Protein AF-A0A355U444-F1 (afdb_monomer_lite)

Structure (mmCIF, N/CA/C/O backbone):
data_AF-A0A355U444-F1
#
_entry.id   AF-A0A355U444-F1
#
loop_
_atom_site.group_PDB
_atom_site.id
_atom_site.type_symbol
_atom_site.label_atom_id
_atom_site.label_alt_id
_atom_site.label_comp_id
_atom_site.label_asym_id
_atom_site.label_entity_id
_atom_site.label_seq_id
_atom_site.pdbx_PDB_ins_code
_atom_site.Cartn_x
_atom_site.Cartn_y
_atom_site.Cartn_z
_atom_site.occupancy
_atom_site.B_iso_or_equiv
_atom_site.auth_seq_id
_atom_site.auth_comp_id
_atom_site.auth_asym_id
_atom_site.auth_atom_id
_atom_site.pdbx_PDB_model_num
ATOM 1 N N . MET A 1 1 ? -22.265 4.907 6.736 1.00 79.88 1 MET A N 1
ATOM 2 C CA . MET A 1 1 ? -22.222 6.337 7.118 1.00 79.88 1 MET A CA 1
ATOM 3 C C . MET A 1 1 ? -21.671 6.427 8.533 1.00 79.88 1 MET A C 1
ATOM 5 O O . MET A 1 1 ? -22.017 5.564 9.332 1.00 79.88 1 MET A O 1
ATOM 9 N N . PHE A 1 2 ? -20.812 7.403 8.831 1.00 87.44 2 PHE A N 1
ATOM 10 C CA . PHE A 1 2 ? -20.167 7.544 10.142 1.00 87.44 2 PHE A CA 1
ATOM 11 C C . PHE A 1 2 ? -20.846 8.628 10.983 1.00 87.44 2 PHE A C 1
ATOM 13 O O . PHE A 1 2 ? -21.395 9.589 10.440 1.00 87.44 2 PHE A O 1
ATOM 20 N N . ARG A 1 3 ? -20.812 8.486 12.311 1.00 87.62 3 ARG A N 1
ATOM 21 C CA . ARG A 1 3 ? -21.310 9.526 13.221 1.00 87.62 3 ARG A CA 1
ATOM 22 C C . ARG A 1 3 ? -20.336 10.705 13.249 1.00 87.62 3 ARG A C 1
ATOM 24 O O . ARG A 1 3 ? -19.131 10.505 13.147 1.00 87.62 3 ARG A O 1
ATOM 31 N N . ARG A 1 4 ? -20.848 11.930 13.432 1.00 88.38 4 ARG A N 1
ATOM 32 C CA . ARG A 1 4 ? -20.035 13.168 13.448 1.00 88.38 4 ARG A CA 1
ATOM 33 C C . ARG A 1 4 ? -18.918 13.139 14.494 1.00 88.38 4 ARG A C 1
ATOM 35 O O . ARG A 1 4 ? -17.828 13.628 14.239 1.00 88.38 4 ARG A O 1
ATOM 42 N N . GLU A 1 5 ? -19.188 12.514 15.632 1.00 89.62 5 GLU A N 1
ATOM 43 C CA . GLU A 1 5 ? -18.231 12.292 16.719 1.00 89.62 5 GLU A CA 1
ATOM 44 C C . GLU A 1 5 ? -16.966 11.532 16.278 1.00 89.62 5 GLU A C 1
ATOM 46 O O . GLU A 1 5 ? -15.895 11.791 16.809 1.00 89.62 5 GLU A O 1
ATOM 51 N N . CYS A 1 6 ? -17.034 10.675 15.253 1.00 88.75 6 CYS A N 1
ATOM 52 C CA . CYS A 1 6 ? -15.858 9.959 14.748 1.00 88.75 6 CYS A CA 1
ATOM 53 C C . CYS A 1 6 ? -14.872 10.861 13.978 1.00 88.75 6 CYS A C 1
ATOM 55 O O . CYS A 1 6 ? -13.737 10.454 13.748 1.00 88.75 6 CYS A O 1
ATOM 57 N N . TYR A 1 7 ? -15.279 12.069 13.571 1.00 90.81 7 TYR A N 1
ATOM 58 C CA . TYR A 1 7 ? -14.465 12.965 12.740 1.00 90.81 7 TYR A CA 1
ATOM 59 C C . TYR A 1 7 ? -13.547 13.899 13.548 1.00 90.81 7 TYR A C 1
ATOM 61 O O . TYR A 1 7 ? -12.742 14.614 12.956 1.00 90.81 7 TYR A O 1
ATOM 69 N N . SER A 1 8 ? -13.645 13.925 14.882 1.00 84.56 8 SER A N 1
ATOM 70 C CA . SER A 1 8 ? -12.988 14.941 15.720 1.00 84.56 8 SER A CA 1
ATOM 71 C C . SER A 1 8 ? -11.459 14.856 15.774 1.00 84.56 8 SER A C 1
ATOM 73 O O . SER A 1 8 ? -10.817 15.834 16.139 1.00 84.56 8 SER A O 1
ATOM 75 N N . SER A 1 9 ? -10.870 13.705 15.445 1.00 86.31 9 SER A N 1
ATOM 76 C CA . SER A 1 9 ? -9.428 13.447 15.589 1.00 86.31 9 SER A CA 1
ATOM 77 C C . SER A 1 9 ? -8.804 12.828 14.334 1.00 86.31 9 SER A C 1
ATOM 79 O O . SER A 1 9 ? -7.917 11.982 14.436 1.00 86.31 9 SER A O 1
ATOM 81 N N . LEU A 1 10 ? -9.296 13.206 13.150 1.00 92.69 10 LEU A N 1
ATOM 82 C CA . LEU A 1 10 ? -8.749 12.732 11.878 1.00 92.69 10 LEU A CA 1
ATOM 83 C C . LEU A 1 10 ? -7.430 13.428 11.536 1.00 92.69 10 LEU A C 1
ATOM 85 O O . LEU A 1 10 ? -7.336 14.655 11.518 1.00 92.69 10 LEU A O 1
ATOM 89 N N . ARG A 1 11 ? -6.429 12.628 11.179 1.00 94.62 11 ARG A N 1
ATOM 90 C CA . ARG A 1 11 ? -5.218 13.076 10.492 1.00 94.62 11 ARG A CA 1
ATOM 91 C C . ARG A 1 11 ? -5.497 13.056 8.994 1.00 94.62 11 ARG A C 1
ATOM 93 O O . ARG A 1 11 ? -5.759 11.995 8.420 1.00 94.62 11 ARG A O 1
ATOM 100 N N . PHE A 1 12 ? -5.487 14.234 8.375 1.00 94.12 12 PHE A N 1
ATOM 101 C CA . PHE A 1 12 ? -5.824 14.370 6.963 1.00 94.12 12 PHE A CA 1
ATOM 102 C C . PHE A 1 12 ? -4.649 13.945 6.064 1.00 94.12 12 PHE A C 1
ATOM 104 O O . PHE A 1 12 ? -3.522 14.393 6.289 1.00 94.12 12 PHE A O 1
ATOM 111 N N . PRO A 1 13 ? -4.893 13.089 5.057 1.00 95.38 13 PRO A N 1
ATOM 112 C CA . PRO A 1 13 ? -3.901 12.743 4.043 1.00 95.38 13 PRO A CA 1
ATOM 113 C C . PRO A 1 13 ? -3.574 13.950 3.154 1.00 95.38 13 PRO A C 1
ATOM 115 O O . PRO A 1 13 ? -4.419 14.813 2.922 1.00 95.38 13 PRO A O 1
ATOM 118 N N . SER A 1 14 ? -2.345 14.001 2.639 1.00 95.12 14 SER A N 1
ATOM 119 C CA . SER A 1 14 ? -1.866 15.098 1.786 1.00 95.12 14 SER A CA 1
ATOM 120 C C . SER A 1 14 ? -2.006 14.816 0.291 1.00 95.12 14 SER A C 1
ATOM 122 O O . SER A 1 14 ? -1.960 15.742 -0.515 1.00 95.12 14 SER A O 1
ATOM 124 N N . GLU A 1 15 ? -2.156 13.548 -0.094 1.00 95.69 15 GLU A N 1
ATOM 125 C CA . GLU A 1 15 ? -2.206 13.124 -1.491 1.00 95.69 15 GLU A CA 1
ATOM 126 C C . GLU A 1 15 ? -3.598 12.628 -1.886 1.00 95.69 15 GLU A C 1
ATOM 128 O O . GLU A 1 15 ? -4.383 12.199 -1.047 1.00 95.69 15 GLU A O 1
ATOM 133 N N . ALA A 1 16 ? -3.901 12.626 -3.185 1.00 91.56 16 ALA A N 1
ATOM 134 C CA . ALA A 1 16 ? -5.225 12.226 -3.668 1.00 91.56 16 ALA A CA 1
ATOM 135 C C . ALA A 1 16 ? -5.459 10.701 -3.632 1.00 91.56 16 ALA A C 1
ATOM 137 O O . ALA A 1 16 ? -6.566 10.229 -3.387 1.00 91.56 16 ALA A O 1
ATOM 138 N N . MET A 1 17 ? -4.433 9.890 -3.914 1.00 91.44 17 MET A N 1
ATOM 139 C CA . MET A 1 17 ? -4.612 8.440 -4.032 1.00 91.44 17 MET A CA 1
ATOM 140 C C . MET A 1 17 ? -4.582 7.755 -2.662 1.00 91.44 17 MET A C 1
ATOM 142 O O . MET A 1 17 ? -3.601 7.862 -1.931 1.00 91.44 17 MET A O 1
ATOM 146 N N . GLY A 1 18 ? -5.633 7.000 -2.335 1.00 92.38 18 GLY A N 1
ATOM 147 C CA . GLY A 1 18 ? -5.768 6.324 -1.040 1.00 92.38 18 GLY A CA 1
ATOM 148 C C . GLY A 1 18 ? -6.182 7.249 0.109 1.00 92.38 18 GLY A C 1
ATOM 149 O O . GLY A 1 18 ? -6.111 6.838 1.263 1.00 92.38 18 GLY A O 1
ATOM 150 N N . GLU A 1 19 ? -6.593 8.482 -0.197 1.00 95.25 19 GLU A N 1
ATOM 151 C CA . GLU A 1 19 ? -7.145 9.442 0.764 1.00 95.25 19 GLU A CA 1
ATOM 152 C C . GLU A 1 19 ? -8.371 8.866 1.491 1.00 95.25 19 GLU A C 1
ATOM 154 O O . GLU A 1 19 ? -8.427 8.804 2.720 1.00 95.25 19 GLU A O 1
ATOM 159 N N . ASP A 1 20 ? -9.316 8.358 0.702 1.00 93.19 20 ASP A N 1
ATOM 160 C CA . ASP A 1 20 ? -10.553 7.717 1.137 1.00 93.19 20 ASP A CA 1
ATOM 161 C C . ASP A 1 20 ? -10.310 6.581 2.135 1.00 93.19 20 ASP A C 1
ATOM 163 O O . ASP A 1 20 ? -10.996 6.471 3.151 1.00 93.19 20 ASP A O 1
ATOM 167 N N . MET A 1 21 ? -9.300 5.759 1.881 1.00 93.62 21 MET A N 1
ATOM 168 C CA . MET A 1 21 ? -8.887 4.663 2.745 1.00 93.62 21 MET A CA 1
ATOM 169 C C . MET A 1 21 ? -8.317 5.155 4.076 1.00 93.62 21 MET A C 1
ATOM 171 O O . MET A 1 21 ? -8.709 4.634 5.119 1.00 93.62 21 MET A O 1
ATOM 175 N N . VAL A 1 22 ? -7.433 6.159 4.065 1.00 94.81 22 VAL A N 1
ATOM 176 C CA . VAL A 1 22 ? -6.867 6.748 5.293 1.00 94.81 22 VAL A CA 1
ATOM 177 C C . VAL A 1 22 ? -7.982 7.290 6.182 1.00 94.81 22 VAL A C 1
ATOM 179 O O . VAL A 1 22 ? -8.018 7.006 7.381 1.00 94.81 22 VAL A O 1
ATOM 182 N N . ILE A 1 23 ? -8.919 8.038 5.599 1.00 95.00 23 ILE A N 1
ATOM 183 C CA . ILE A 1 23 ? -10.055 8.604 6.329 1.00 95.00 23 ILE A CA 1
ATOM 184 C C . ILE A 1 23 ? -10.989 7.498 6.828 1.00 95.00 23 ILE A C 1
ATOM 186 O O . ILE A 1 23 ? -11.342 7.466 8.005 1.00 95.00 23 ILE A O 1
ATOM 190 N N . THR A 1 24 ? -11.359 6.552 5.966 1.00 93.62 24 THR A N 1
ATOM 191 C CA . THR A 1 24 ? -12.316 5.491 6.312 1.00 93.62 24 THR A CA 1
ATOM 192 C C . THR A 1 24 ? -11.782 4.576 7.409 1.00 93.62 24 THR A C 1
ATOM 194 O O . THR A 1 24 ? -12.527 4.244 8.328 1.00 93.62 24 THR A O 1
ATOM 197 N N . VAL A 1 25 ? -10.503 4.188 7.365 1.00 91.75 25 VAL A N 1
ATOM 198 C CA . VAL A 1 25 ? -9.914 3.337 8.411 1.00 91.75 25 VAL A CA 1
ATOM 199 C C . VAL A 1 25 ? -9.853 4.076 9.746 1.00 91.75 25 VAL A C 1
ATOM 201 O O . VAL A 1 25 ? -10.228 3.499 10.762 1.00 91.75 25 VAL A O 1
ATOM 204 N N . GLN A 1 26 ? -9.473 5.356 9.764 1.00 93.12 26 GLN A N 1
ATOM 205 C CA . GLN A 1 26 ? -9.513 6.158 10.993 1.00 93.12 26 GLN A CA 1
ATOM 206 C C . GLN A 1 26 ? -10.923 6.250 11.580 1.00 93.12 26 GLN A C 1
ATOM 208 O O . GLN A 1 26 ? -11.111 6.063 12.782 1.00 93.12 26 GLN A O 1
ATOM 213 N N . LEU A 1 27 ? -11.924 6.484 10.729 1.00 93.19 27 LEU A N 1
ATOM 214 C CA . LEU A 1 27 ? -13.320 6.530 11.153 1.00 93.19 27 LEU A CA 1
ATOM 215 C C . LEU A 1 27 ? -13.787 5.181 11.708 1.00 93.19 27 LEU A C 1
ATOM 217 O O . LEU A 1 27 ? -14.478 5.154 12.724 1.00 93.19 27 LEU A O 1
ATOM 221 N N . LEU A 1 28 ? -13.383 4.066 11.090 1.00 90.88 28 LEU A N 1
ATOM 222 C CA . LEU A 1 28 ? -13.665 2.718 11.591 1.00 90.88 28 LEU A CA 1
ATOM 223 C C . LEU A 1 28 ? -13.015 2.465 12.956 1.00 90.88 28 LEU A C 1
ATOM 225 O O . LEU A 1 28 ? -13.675 1.925 13.837 1.00 90.88 28 LEU A O 1
ATOM 229 N N . LEU A 1 29 ? -11.769 2.899 13.158 1.00 88.94 29 LEU A N 1
ATOM 230 C CA . LEU A 1 29 ? -11.073 2.793 14.447 1.00 88.94 29 LEU A CA 1
ATOM 231 C C . LEU A 1 29 ? -11.719 3.653 15.545 1.00 88.94 29 LEU A C 1
ATOM 233 O O . LEU A 1 29 ? -11.630 3.312 16.721 1.00 88.94 29 LEU A O 1
ATOM 237 N N . ALA A 1 30 ? -12.364 4.763 15.179 1.00 89.69 30 ALA A N 1
ATOM 238 C CA . ALA A 1 30 ? -13.095 5.625 16.108 1.00 89.69 30 ALA A CA 1
ATOM 239 C C . ALA A 1 30 ? -14.524 5.127 16.407 1.00 89.69 30 ALA A C 1
ATOM 241 O O . ALA A 1 30 ? -15.180 5.632 17.322 1.00 89.69 30 ALA A O 1
ATOM 242 N N . CYS A 1 31 ? -15.040 4.164 15.640 1.00 89.56 31 CYS A N 1
ATOM 243 C CA . CYS A 1 31 ? -16.382 3.629 15.836 1.00 89.56 31 CYS A CA 1
ATOM 244 C C . CYS A 1 31 ? -16.429 2.619 16.985 1.00 89.56 31 CYS A C 1
ATOM 246 O O . CYS A 1 31 ? -15.583 1.740 17.100 1.00 89.56 31 CYS A O 1
ATOM 248 N N . ARG A 1 32 ? -17.493 2.686 17.794 1.00 85.56 32 ARG A N 1
ATOM 249 C CA . ARG A 1 32 ? -17.776 1.675 18.832 1.00 85.56 32 ARG A CA 1
ATOM 250 C C . ARG A 1 32 ? -18.463 0.431 18.271 1.00 85.56 32 ARG A C 1
ATOM 252 O O . ARG A 1 32 ? -18.326 -0.654 18.818 1.00 85.56 32 ARG A O 1
ATOM 259 N N . SER A 1 33 ? -19.233 0.602 17.202 1.00 86.94 33 SER A N 1
ATOM 260 C CA . SER A 1 33 ? -19.950 -0.464 16.511 1.00 86.94 33 SER A CA 1
ATOM 261 C C . SER A 1 33 ? -20.199 -0.066 15.060 1.00 86.94 33 SER A C 1
ATOM 263 O O . SER A 1 33 ? -20.192 1.117 14.712 1.00 86.94 33 SER A O 1
ATOM 265 N N . PHE A 1 34 ? -20.419 -1.061 14.207 1.00 88.19 34 PHE A N 1
ATOM 266 C CA . PHE A 1 34 ? -20.804 -0.871 12.815 1.00 88.19 34 PHE A CA 1
ATOM 267 C C . PHE A 1 34 ? -21.873 -1.899 12.435 1.00 88.19 34 PHE A C 1
ATOM 269 O O . PHE A 1 34 ? -22.042 -2.921 13.100 1.00 88.19 34 PHE A O 1
ATOM 276 N N . SER A 1 35 ? -22.614 -1.617 11.369 1.00 87.38 35 SER A N 1
ATOM 277 C CA . SER A 1 35 ? -23.643 -2.505 10.828 1.00 87.38 35 SER A CA 1
ATOM 278 C C . SER A 1 35 ? -23.491 -2.581 9.316 1.00 87.38 35 SER A C 1
ATOM 280 O O . SER A 1 35 ? -23.030 -1.629 8.683 1.00 87.38 35 SER A O 1
ATOM 282 N N . TYR A 1 36 ? -23.861 -3.720 8.746 1.00 86.00 36 TYR A N 1
ATOM 283 C CA . TYR A 1 36 ? -23.775 -3.978 7.316 1.00 86.00 36 TYR A CA 1
ATOM 284 C C . TYR A 1 36 ? -25.160 -3.872 6.679 1.00 86.00 36 TYR A C 1
ATOM 286 O O . TYR A 1 36 ? -26.136 -4.360 7.245 1.00 86.00 36 TYR A O 1
ATOM 294 N N . ILE A 1 37 ? -25.234 -3.246 5.503 1.00 85.88 37 ILE A N 1
ATOM 295 C CA . ILE A 1 37 ? -26.453 -3.200 4.696 1.00 85.88 37 ILE A CA 1
ATOM 296 C C . ILE A 1 37 ? -26.204 -4.038 3.444 1.00 85.88 37 ILE A C 1
ATOM 298 O O . ILE A 1 37 ? -25.203 -3.842 2.759 1.00 85.88 37 ILE A O 1
ATOM 302 N N . HIS A 1 38 ? -27.102 -4.982 3.175 1.00 83.50 38 HIS A N 1
ATOM 303 C CA . HIS A 1 38 ? -26.933 -6.004 2.138 1.00 83.50 38 HIS A CA 1
ATOM 304 C C . HIS A 1 38 ? -27.081 -5.460 0.703 1.00 83.50 38 HIS A C 1
ATOM 306 O O . HIS A 1 38 ? -26.667 -6.100 -0.260 1.00 83.50 38 HIS A O 1
ATOM 312 N N . GLU A 1 39 ? -27.667 -4.277 0.537 1.00 86.69 39 GLU A N 1
ATOM 313 C CA . GLU A 1 39 ? -28.045 -3.739 -0.770 1.00 86.69 39 GLU A CA 1
ATOM 314 C C . GLU A 1 39 ? -27.052 -2.673 -1.278 1.00 86.69 39 GLU A C 1
ATOM 316 O O . GLU A 1 39 ? -26.645 -1.782 -0.522 1.00 86.69 39 GLU A O 1
ATOM 321 N N . PRO A 1 40 ? -26.649 -2.724 -2.563 1.00 78.81 40 PRO A N 1
ATOM 322 C CA . PRO A 1 40 ? -25.765 -1.726 -3.150 1.00 78.81 40 PRO A CA 1
ATOM 323 C C . PRO A 1 40 ? -26.552 -0.465 -3.533 1.00 78.81 40 PRO A C 1
ATOM 325 O O . PRO A 1 40 ? -27.188 -0.406 -4.581 1.00 78.81 40 PRO A O 1
ATOM 328 N N . TYR A 1 41 ? -26.461 0.585 -2.718 1.00 79.88 41 TYR A N 1
ATOM 329 C CA . TYR A 1 41 ? -27.099 1.880 -3.019 1.00 79.88 41 TYR A CA 1
ATOM 330 C C . TYR A 1 41 ? -26.204 2.858 -3.794 1.00 79.88 41 TYR A C 1
ATOM 332 O O . TYR A 1 41 ? -26.629 3.968 -4.109 1.00 79.88 41 TYR A O 1
ATOM 340 N N . TYR A 1 42 ? -24.960 2.476 -4.101 1.00 79.06 42 TYR A N 1
ATOM 341 C CA . TYR A 1 42 ? -24.010 3.324 -4.821 1.00 79.06 42 TYR A CA 1
ATOM 342 C C . TYR A 1 42 ? -23.696 2.745 -6.202 1.00 79.06 42 TYR A C 1
ATOM 344 O O . TYR A 1 42 ? -23.116 1.667 -6.323 1.00 79.06 42 TYR A O 1
ATOM 352 N N . SER A 1 43 ? -24.075 3.470 -7.255 1.00 78.31 43 SER A N 1
ATOM 353 C CA . SER A 1 43 ? -23.799 3.084 -8.643 1.00 78.31 43 SER A CA 1
ATOM 354 C C . SER A 1 43 ? -22.498 3.719 -9.128 1.00 78.31 43 SER A C 1
ATOM 356 O O . SER A 1 43 ? -22.448 4.921 -9.395 1.00 78.31 43 SER A O 1
ATOM 358 N N . TYR A 1 44 ? -21.447 2.912 -9.283 1.00 75.94 44 TYR A N 1
ATOM 359 C CA . TYR A 1 44 ? -20.198 3.360 -9.897 1.00 75.94 44 TYR A CA 1
ATOM 360 C C . TYR A 1 44 ? -20.398 3.602 -11.397 1.00 75.94 44 TYR A C 1
ATOM 362 O O . TYR A 1 44 ? -20.796 2.701 -12.134 1.00 75.94 44 TYR A O 1
ATOM 370 N N . ARG A 1 45 ? -20.077 4.809 -11.871 1.00 76.88 45 ARG A N 1
ATOM 371 C CA . ARG A 1 45 ? -19.970 5.101 -13.306 1.00 76.88 45 ARG A CA 1
ATOM 372 C C . ARG A 1 45 ? -18.506 5.017 -13.724 1.00 76.88 45 ARG A C 1
ATOM 374 O O . ARG A 1 45 ? -17.666 5.712 -13.162 1.00 76.88 45 ARG A O 1
ATOM 381 N N . SER A 1 46 ? -18.206 4.179 -14.713 1.00 69.38 46 SER A N 1
ATOM 382 C CA . SER A 1 46 ? -16.874 4.102 -15.316 1.00 69.38 46 SER A CA 1
ATOM 383 C C . SER A 1 46 ? -16.846 4.953 -16.580 1.00 69.38 46 SER A C 1
ATOM 385 O O . SER A 1 46 ? -17.617 4.697 -17.504 1.00 69.38 46 SER A O 1
ATOM 387 N N . ASN A 1 47 ? -15.982 5.969 -16.620 1.00 73.38 47 ASN A N 1
ATOM 388 C CA . ASN A 1 47 ? -15.732 6.730 -17.838 1.00 73.38 47 ASN A CA 1
ATOM 389 C C . ASN A 1 47 ? -14.454 6.203 -18.525 1.00 73.38 47 ASN A C 1
ATOM 391 O O . ASN A 1 47 ? -13.353 6.464 -18.027 1.00 73.38 47 ASN A O 1
ATOM 395 N N . PRO A 1 48 ? -14.560 5.475 -19.655 1.00 61.53 48 PRO A N 1
ATOM 396 C CA . PRO A 1 48 ? -13.401 4.908 -20.343 1.00 61.53 48 PRO A CA 1
ATOM 397 C C . PRO A 1 48 ? -12.455 5.975 -20.911 1.00 61.53 48 PRO A C 1
ATOM 399 O O . PRO A 1 48 ? -11.267 5.700 -21.054 1.00 61.53 48 PRO A O 1
ATOM 402 N N . THR A 1 49 ? -12.937 7.198 -21.158 1.00 61.03 49 THR A N 1
ATOM 403 C CA . THR A 1 49 ? -12.124 8.324 -21.654 1.00 61.03 49 THR A CA 1
ATOM 404 C C . THR A 1 49 ? -11.518 9.177 -2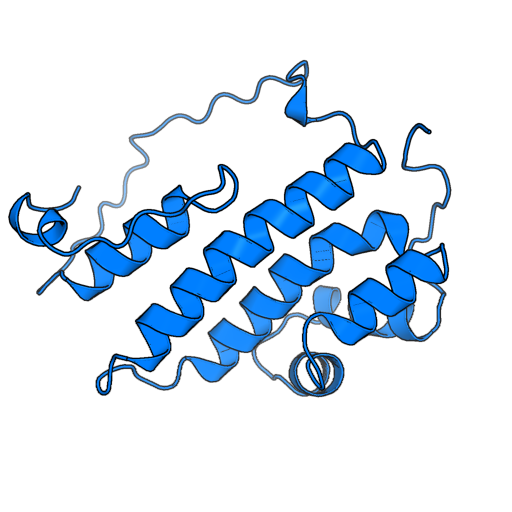0.539 1.00 61.03 49 THR A C 1
ATOM 406 O O . THR A 1 49 ? -10.958 10.237 -20.807 1.00 61.03 49 THR A O 1
ATOM 409 N N . SER A 1 50 ? -11.609 8.738 -19.278 1.00 61.16 50 SER A N 1
ATOM 410 C CA . SER A 1 50 ? -11.011 9.469 -18.162 1.00 61.16 50 SER A CA 1
ATOM 411 C C . SER A 1 50 ? -9.498 9.619 -18.341 1.00 61.16 50 SER A C 1
ATOM 413 O O . SER A 1 50 ? -8.776 8.636 -18.519 1.00 61.16 50 SER A O 1
ATOM 415 N N . THR A 1 51 ? -9.000 10.847 -18.195 1.00 53.22 51 THR A N 1
ATOM 416 C CA . THR A 1 51 ? -7.576 11.212 -18.286 1.00 53.22 51 THR A CA 1
ATOM 417 C C . THR A 1 51 ? -6.688 10.431 -17.302 1.00 53.22 51 THR A C 1
ATOM 419 O O . THR A 1 51 ? -5.479 10.328 -17.487 1.00 53.22 51 THR A O 1
ATOM 422 N N . THR A 1 52 ? -7.276 9.835 -16.259 1.00 56.50 52 THR A N 1
ATOM 423 C CA . THR A 1 52 ? -6.598 8.967 -15.279 1.00 56.50 52 THR A CA 1
ATOM 424 C C . THR A 1 52 ? -6.235 7.570 -15.795 1.00 56.50 52 THR A C 1
ATOM 426 O O . THR A 1 52 ? -5.472 6.868 -15.124 1.00 56.50 52 THR A O 1
ATOM 429 N N . ASN A 1 53 ? -6.732 7.159 -16.967 1.00 59.12 53 ASN A N 1
ATOM 430 C CA . ASN A 1 53 ? -6.545 5.803 -17.495 1.00 59.12 53 ASN A CA 1
ATOM 431 C C . ASN A 1 53 ? -5.342 5.634 -18.432 1.00 59.12 53 ASN A C 1
ATOM 433 O O . ASN A 1 53 ? -4.998 4.495 -18.738 1.00 59.12 53 ASN A O 1
ATOM 437 N N . MET A 1 54 ? -4.669 6.710 -18.851 1.00 64.12 54 MET A N 1
ATOM 438 C CA . MET A 1 54 ? -3.470 6.613 -19.695 1.00 64.12 54 MET A CA 1
ATOM 439 C C . MET A 1 54 ? -2.269 6.138 -18.855 1.00 64.12 54 MET A C 1
ATOM 441 O O . MET A 1 54 ? -1.864 6.841 -17.924 1.00 64.12 54 MET A O 1
ATOM 445 N N . PRO A 1 55 ? -1.688 4.953 -19.119 1.00 67.81 55 PRO A N 1
ATOM 446 C CA . PRO A 1 55 ? -0.546 4.448 -18.371 1.00 67.81 55 PRO A CA 1
ATOM 447 C C . PRO A 1 55 ? 0.749 5.043 -18.935 1.00 67.81 55 PRO A C 1
ATOM 449 O O . PRO A 1 55 ? 1.480 4.368 -19.649 1.00 67.81 55 PRO A O 1
ATOM 452 N N . THR A 1 56 ? 1.032 6.309 -18.625 1.00 85.06 56 THR A N 1
ATOM 453 C CA . THR A 1 56 ? 2.380 6.873 -18.827 1.00 85.06 56 THR A CA 1
ATOM 454 C C . THR A 1 56 ? 3.271 6.548 -17.633 1.00 85.06 56 THR A C 1
ATOM 456 O O . THR A 1 56 ? 2.777 6.292 -16.523 1.00 85.06 56 THR A O 1
ATOM 459 N N . LYS A 1 57 ? 4.586 6.602 -17.826 1.00 88.19 57 LYS A N 1
ATOM 460 C CA . LYS A 1 57 ? 5.583 6.388 -16.770 1.00 88.19 57 LYS A CA 1
ATOM 461 C C . LYS A 1 57 ? 5.351 7.308 -15.567 1.00 88.19 57 LYS A C 1
ATOM 463 O O . LYS A 1 57 ? 5.268 6.848 -14.425 1.00 88.19 57 LYS A O 1
ATOM 468 N N . GLU A 1 58 ? 5.137 8.590 -15.821 1.00 88.88 58 GLU A N 1
ATOM 469 C CA . GLU A 1 58 ? 4.891 9.637 -14.825 1.00 88.88 58 GLU A CA 1
ATOM 470 C C . GLU A 1 58 ? 3.599 9.354 -14.069 1.00 88.88 58 GLU A C 1
ATOM 472 O O . GLU A 1 58 ? 3.537 9.518 -12.852 1.00 88.88 58 GLU A O 1
ATOM 477 N N . SER A 1 59 ? 2.562 8.881 -14.766 1.00 87.44 59 SER A N 1
ATOM 478 C CA . SER A 1 59 ? 1.293 8.530 -14.135 1.00 87.44 59 SER A CA 1
ATOM 479 C C . SER A 1 59 ? 1.436 7.335 -13.183 1.00 87.44 59 SER A C 1
ATOM 481 O O . SER A 1 59 ? 0.783 7.311 -12.137 1.00 87.44 59 SER A O 1
ATOM 483 N N . CYS A 1 60 ? 2.274 6.345 -13.514 1.00 89.56 60 CYS A N 1
ATOM 484 C CA . CYS A 1 60 ? 2.575 5.199 -12.655 1.00 89.56 60 CYS A CA 1
ATOM 485 C C . CYS A 1 60 ? 3.358 5.640 -11.417 1.00 89.56 60 CYS A C 1
ATOM 487 O O . CYS A 1 60 ? 2.961 5.315 -10.296 1.00 89.56 60 CYS A O 1
ATOM 489 N N . LEU A 1 61 ? 4.414 6.437 -11.607 1.00 93.38 61 LEU A N 1
ATOM 490 C CA . LEU A 1 61 ? 5.228 6.966 -10.511 1.00 93.38 61 LEU A CA 1
ATOM 491 C C . LEU A 1 61 ? 4.428 7.887 -9.592 1.00 93.38 61 LEU A C 1
ATOM 493 O O . LEU A 1 61 ? 4.523 7.757 -8.373 1.00 93.38 61 LEU A O 1
ATOM 497 N N . ARG A 1 62 ? 3.600 8.774 -10.152 1.00 93.19 62 ARG A N 1
ATOM 498 C CA . ARG A 1 62 ? 2.700 9.642 -9.384 1.00 93.19 62 ARG A CA 1
ATOM 499 C C . ARG A 1 62 ? 1.759 8.805 -8.526 1.00 93.19 62 ARG A C 1
ATOM 501 O O . ARG A 1 62 ? 1.753 8.969 -7.315 1.00 93.19 62 ARG A O 1
ATOM 508 N N . ARG A 1 63 ? 1.037 7.850 -9.123 1.00 91.94 63 ARG A N 1
ATOM 509 C CA . ARG A 1 63 ? 0.116 6.958 -8.394 1.00 91.94 63 ARG A CA 1
ATOM 510 C C . ARG A 1 63 ? 0.816 6.180 -7.282 1.00 91.94 63 ARG A C 1
ATOM 512 O O . ARG A 1 63 ? 0.293 6.095 -6.177 1.00 91.94 63 ARG A O 1
ATOM 519 N N . PHE A 1 64 ? 2.001 5.638 -7.561 1.00 95.56 64 PHE A N 1
ATOM 520 C CA . PHE A 1 64 ? 2.814 4.958 -6.558 1.00 95.56 64 PHE A CA 1
ATOM 521 C C . PHE A 1 64 ? 3.168 5.881 -5.385 1.00 95.56 64 PHE A C 1
ATOM 523 O O . PHE A 1 64 ? 2.906 5.519 -4.241 1.00 95.56 64 PHE A O 1
ATOM 530 N N . ARG A 1 65 ? 3.725 7.068 -5.661 1.00 96.06 65 ARG A N 1
ATOM 531 C CA . ARG A 1 65 ? 4.144 8.029 -4.629 1.00 96.06 65 ARG A CA 1
ATOM 532 C C . ARG A 1 65 ? 2.965 8.481 -3.778 1.00 96.06 65 ARG A C 1
ATOM 534 O O . ARG A 1 65 ? 3.042 8.378 -2.563 1.00 96.06 65 ARG A O 1
ATOM 541 N N . GLN A 1 66 ? 1.866 8.884 -4.414 1.00 96.06 66 GLN A N 1
ATOM 542 C CA . GLN A 1 66 ? 0.658 9.334 -3.721 1.00 96.06 66 GLN A CA 1
ATOM 543 C C . GLN A 1 66 ? 0.102 8.262 -2.787 1.00 96.06 66 GLN A C 1
ATOM 545 O O . GLN A 1 66 ? -0.102 8.506 -1.599 1.00 96.06 66 GLN A O 1
ATOM 550 N N . LEU A 1 67 ? -0.072 7.048 -3.316 1.00 96.19 67 LEU A N 1
ATOM 551 C CA . LEU A 1 67 ? -0.579 5.931 -2.534 1.00 96.19 67 LEU A CA 1
ATOM 552 C C . LEU A 1 67 ? 0.373 5.573 -1.388 1.00 96.19 67 LEU A C 1
ATOM 554 O O . LEU A 1 67 ? -0.097 5.294 -0.289 1.00 96.19 67 LEU A O 1
ATOM 558 N N . LYS A 1 68 ? 1.691 5.585 -1.624 1.00 96.75 68 LYS A N 1
ATOM 559 C CA . LYS A 1 68 ? 2.695 5.299 -0.593 1.00 96.75 68 LYS A CA 1
ATOM 560 C C . LYS A 1 68 ? 2.648 6.333 0.531 1.00 96.75 68 LYS A C 1
ATOM 562 O O . LYS A 1 68 ? 2.538 5.927 1.679 1.00 96.75 68 LYS A O 1
ATOM 567 N N . THR A 1 69 ? 2.677 7.627 0.212 1.00 97.19 69 THR A N 1
ATOM 568 C CA . THR A 1 69 ? 2.642 8.715 1.205 1.00 97.19 69 THR A CA 1
ATOM 569 C C . THR A 1 69 ? 1.438 8.582 2.135 1.00 97.19 69 THR A C 1
ATOM 571 O O . THR A 1 69 ? 1.593 8.543 3.354 1.00 97.19 69 THR A O 1
ATOM 574 N N . ASN A 1 70 ? 0.242 8.418 1.569 1.00 97.31 70 ASN A N 1
ATOM 575 C CA . ASN A 1 70 ? -0.977 8.261 2.360 1.00 97.31 70 ASN A CA 1
ATOM 576 C C . ASN A 1 70 ? -1.012 6.942 3.145 1.00 97.31 70 ASN A C 1
ATOM 578 O O . ASN A 1 70 ? -1.484 6.899 4.279 1.00 97.31 70 ASN A O 1
ATOM 582 N N . SER A 1 71 ? -0.500 5.856 2.567 1.00 95.56 71 SER A N 1
ATOM 583 C CA . SER A 1 71 ? -0.456 4.558 3.248 1.00 95.56 71 SER A CA 1
ATOM 584 C C . SER A 1 71 ? 0.530 4.538 4.411 1.00 95.56 71 SER A C 1
ATOM 586 O O . SER A 1 71 ? 0.250 3.910 5.426 1.00 95.56 71 SER A O 1
ATOM 588 N N . ASP A 1 72 ? 1.663 5.226 4.291 1.00 95.38 72 ASP A N 1
ATOM 589 C CA . ASP A 1 72 ? 2.641 5.322 5.372 1.00 95.38 72 ASP A CA 1
ATOM 590 C C . ASP A 1 72 ? 2.063 6.108 6.563 1.00 95.38 72 ASP A C 1
ATOM 592 O O . ASP A 1 72 ? 2.223 5.669 7.701 1.00 95.38 72 ASP A O 1
ATOM 596 N N . LEU A 1 73 ? 1.289 7.176 6.309 1.00 96.00 73 LEU A N 1
ATOM 597 C CA . LEU A 1 73 ? 0.499 7.859 7.346 1.00 96.00 73 LEU A CA 1
ATOM 598 C C . LEU A 1 73 ? -0.474 6.890 8.037 1.00 96.00 73 LEU A C 1
ATOM 600 O O . LEU A 1 73 ? -0.589 6.883 9.261 1.00 96.00 73 LEU A O 1
ATOM 604 N N . LEU A 1 74 ? -1.160 6.037 7.271 1.00 93.88 74 LEU A N 1
ATOM 605 C CA . LEU A 1 74 ? -2.047 5.029 7.851 1.00 93.88 74 LEU A CA 1
ATOM 606 C C . LEU A 1 74 ? -1.284 4.015 8.717 1.00 93.88 74 LEU A C 1
ATOM 608 O O . LEU A 1 74 ? -1.786 3.604 9.759 1.00 93.88 74 LEU A O 1
ATOM 612 N N . PHE A 1 75 ? -0.082 3.605 8.311 1.00 92.75 75 PHE A N 1
ATOM 613 C CA . PHE A 1 75 ? 0.743 2.679 9.091 1.00 92.75 75 PHE A CA 1
ATOM 614 C C . PHE A 1 75 ? 1.198 3.279 10.414 1.00 92.75 75 PHE A C 1
ATOM 616 O O . PHE A 1 75 ? 1.187 2.573 11.420 1.00 92.75 75 PHE A O 1
ATOM 623 N N . GLU A 1 76 ? 1.539 4.564 10.418 1.00 92.75 76 GLU A N 1
ATOM 624 C CA . GLU A 1 76 ? 1.844 5.313 11.633 1.00 92.75 76 GLU A CA 1
ATOM 625 C C . GLU A 1 76 ? 0.638 5.308 12.585 1.00 92.75 76 GLU A C 1
ATOM 627 O O . GLU A 1 76 ? 0.744 4.823 13.710 1.00 92.75 76 GLU A O 1
ATOM 632 N N . ILE A 1 77 ? -0.542 5.695 12.091 1.00 92.31 77 ILE A N 1
ATOM 633 C CA . ILE A 1 77 ? -1.793 5.711 12.868 1.00 92.31 77 ILE A CA 1
ATOM 634 C C . ILE A 1 77 ? -2.124 4.334 13.451 1.00 92.31 77 ILE A C 1
ATOM 636 O O . ILE A 1 77 ? -2.552 4.227 14.598 1.00 92.31 77 ILE A O 1
ATOM 640 N N . LEU A 1 78 ? -1.957 3.269 12.663 1.00 90.38 78 LEU A N 1
ATOM 641 C CA . LEU A 1 78 ? -2.216 1.905 13.122 1.00 90.38 78 LEU A CA 1
ATOM 642 C C . LEU A 1 78 ? -1.200 1.459 14.179 1.00 90.38 78 LEU A C 1
ATOM 644 O O . LEU A 1 78 ? -1.570 0.726 15.090 1.00 90.38 78 LEU A O 1
ATOM 648 N N . SER A 1 79 ? 0.057 1.897 14.077 1.00 88.25 79 SER A N 1
ATOM 649 C CA . SER A 1 79 ? 1.101 1.554 15.050 1.00 88.25 79 SER A CA 1
ATOM 650 C C . SER A 1 79 ? 0.899 2.204 16.422 1.00 88.25 79 SER A C 1
ATOM 652 O O . SER A 1 79 ? 1.341 1.649 17.420 1.00 88.25 79 SER A O 1
ATOM 654 N N . GLU A 1 80 ? 0.185 3.332 16.488 1.00 88.25 80 GLU A N 1
ATOM 655 C CA . GLU A 1 80 ? -0.153 4.037 17.735 1.00 88.25 80 GLU A CA 1
ATOM 656 C C . GLU A 1 80 ? -1.284 3.361 18.534 1.00 88.25 80 GLU A C 1
ATOM 658 O O . GLU A 1 80 ? -1.608 3.784 19.645 1.00 88.25 80 GLU A O 1
ATOM 663 N N . LYS A 1 81 ? -1.951 2.345 17.974 1.00 81.62 81 LYS A N 1
ATOM 664 C CA . LYS A 1 81 ? -3.110 1.696 18.595 1.00 81.62 81 LYS A CA 1
ATOM 665 C C . LYS A 1 81 ? -2.724 0.333 19.171 1.00 81.62 81 LYS A C 1
ATOM 667 O O . LYS A 1 81 ? -2.596 -0.641 18.439 1.00 81.62 81 LYS A O 1
ATOM 672 N N . ASP A 1 82 ? -2.675 0.244 20.500 1.00 68.25 82 ASP A N 1
ATOM 673 C CA . ASP A 1 82 ? -2.388 -0.999 21.245 1.00 68.25 82 ASP A CA 1
ATOM 674 C C . ASP A 1 82 ? -3.437 -2.114 21.060 1.00 68.25 82 ASP A C 1
ATOM 676 O O . ASP A 1 82 ? -3.198 -3.275 21.382 1.00 68.25 82 ASP A O 1
ATOM 680 N N . THR A 1 83 ? -4.633 -1.782 20.569 1.00 60.97 83 THR A N 1
ATOM 681 C CA . THR A 1 83 ? -5.820 -2.661 20.604 1.00 60.97 83 THR A CA 1
ATOM 682 C C . THR A 1 83 ? -6.039 -3.489 19.344 1.00 60.97 83 THR A C 1
ATOM 684 O O . THR A 1 83 ? -7.071 -4.151 19.205 1.00 60.97 83 THR A O 1
ATOM 687 N N . ILE A 1 84 ? -5.108 -3.457 18.398 1.00 61.28 84 ILE A N 1
ATOM 688 C CA . ILE A 1 84 ? -5.343 -4.072 17.102 1.00 61.28 84 ILE A CA 1
ATOM 689 C C . ILE A 1 84 ? -4.936 -5.555 17.135 1.00 61.28 84 ILE A C 1
ATOM 691 O O . ILE A 1 84 ? -3.769 -5.897 17.306 1.00 61.28 84 ILE A O 1
ATOM 695 N N . ALA A 1 85 ? -5.919 -6.440 16.921 1.00 66.38 85 ALA A N 1
ATOM 696 C CA . ALA A 1 85 ? -5.692 -7.845 16.574 1.00 66.38 85 ALA A CA 1
ATOM 697 C C . ALA A 1 85 ? -4.641 -7.963 15.458 1.00 66.38 85 ALA A C 1
ATOM 699 O O . ALA A 1 85 ? -4.589 -7.100 14.592 1.00 66.38 85 ALA A O 1
ATOM 700 N N . ASP A 1 86 ? -3.831 -9.024 15.443 1.00 78.00 86 ASP A N 1
ATOM 701 C CA . ASP A 1 86 ? -2.712 -9.173 14.501 1.00 78.00 86 ASP A CA 1
ATOM 702 C C . ASP A 1 86 ? -3.083 -8.838 13.032 1.00 78.00 86 ASP A C 1
ATOM 704 O O . ASP A 1 86 ? -3.639 -9.657 12.291 1.00 78.00 86 ASP A O 1
ATOM 708 N N . LEU A 1 87 ? -2.757 -7.609 12.603 1.00 83.69 87 LEU A N 1
ATOM 709 C CA . LEU A 1 87 ? -2.945 -7.115 11.235 1.00 83.69 87 LEU A CA 1
ATOM 710 C C . LEU A 1 87 ? -1.740 -7.409 10.346 1.00 83.69 87 LEU A C 1
ATOM 712 O O . LEU A 1 87 ? -1.731 -6.976 9.191 1.00 83.69 87 LEU A O 1
ATOM 716 N N . SER A 1 88 ? -0.726 -8.132 10.830 1.00 84.31 88 SER A N 1
ATOM 717 C CA . SER A 1 88 ? 0.521 -8.357 10.093 1.00 84.31 88 SER A CA 1
ATOM 718 C C . SER A 1 88 ? 0.265 -8.891 8.683 1.00 84.31 88 SER A C 1
ATOM 720 O O . SER A 1 88 ? 0.799 -8.360 7.712 1.00 84.31 88 SER A O 1
ATOM 722 N N . ALA A 1 89 ? -0.634 -9.863 8.526 1.00 86.38 89 ALA A N 1
ATOM 723 C CA . ALA A 1 89 ? -0.960 -10.414 7.214 1.00 86.38 89 ALA A CA 1
ATOM 724 C C . ALA A 1 89 ? -1.638 -9.393 6.279 1.00 86.38 89 ALA A C 1
ATOM 726 O O . ALA A 1 89 ? -1.311 -9.337 5.090 1.00 86.38 89 ALA A O 1
ATOM 727 N N . GLY A 1 90 ? -2.548 -8.567 6.808 1.00 89.25 90 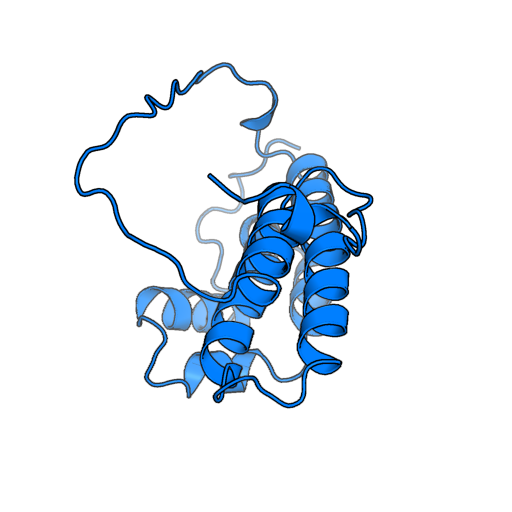GLY A N 1
ATOM 728 C CA . GLY A 1 90 ? -3.180 -7.482 6.050 1.00 89.25 90 GLY A CA 1
ATOM 729 C C . GLY A 1 90 ? -2.163 -6.414 5.644 1.00 89.25 90 GLY A C 1
ATOM 730 O O . GLY A 1 90 ? -2.154 -5.962 4.501 1.00 89.25 90 GLY A O 1
ATOM 731 N N . MET A 1 91 ? -1.232 -6.100 6.546 1.00 90.94 91 MET A N 1
ATOM 732 C CA . MET A 1 91 ? -0.127 -5.174 6.321 1.00 90.94 91 MET A CA 1
ATOM 733 C C . MET A 1 91 ? 0.797 -5.654 5.194 1.00 90.94 91 MET A C 1
ATOM 735 O O . MET A 1 91 ? 1.152 -4.874 4.313 1.00 90.94 91 MET A O 1
ATOM 739 N N . VAL A 1 92 ? 1.149 -6.944 5.172 1.00 93.75 92 VAL A N 1
ATOM 740 C CA . VAL A 1 92 ? 1.951 -7.551 4.093 1.00 93.75 92 VAL A CA 1
ATOM 741 C C . VAL A 1 92 ? 1.230 -7.437 2.753 1.00 93.75 92 VAL A C 1
ATOM 743 O O . VAL A 1 92 ? 1.821 -6.992 1.765 1.00 93.75 92 VAL A O 1
ATOM 746 N N . PHE A 1 93 ? -0.050 -7.817 2.711 1.00 93.50 93 PHE A N 1
ATOM 747 C CA . PHE A 1 93 ? -0.852 -7.734 1.493 1.00 93.50 93 PHE A CA 1
ATOM 748 C C . PHE A 1 93 ? -0.899 -6.300 0.960 1.00 93.50 93 PHE A C 1
ATOM 750 O O . PHE A 1 93 ? -0.642 -6.053 -0.221 1.00 93.50 93 PHE A O 1
ATOM 757 N N . PHE A 1 94 ? -1.169 -5.346 1.844 1.00 93.88 94 PHE A N 1
ATOM 758 C CA . PHE A 1 94 ? -1.361 -3.960 1.468 1.00 93.88 94 PHE A CA 1
ATOM 759 C C . PHE A 1 94 ? -0.048 -3.267 1.062 1.00 93.88 94 PHE A C 1
ATOM 761 O O . PHE A 1 94 ? 0.002 -2.622 0.014 1.00 93.88 94 PHE A O 1
ATOM 768 N N . LYS A 1 95 ? 1.066 -3.516 1.764 1.00 95.81 95 LYS A N 1
ATOM 769 C CA . LYS A 1 95 ? 2.411 -3.089 1.326 1.00 95.81 95 LYS A CA 1
ATOM 770 C C . LYS A 1 95 ? 2.755 -3.611 -0.069 1.00 95.81 95 LYS A C 1
ATOM 772 O O . LYS A 1 95 ? 3.293 -2.879 -0.904 1.00 95.81 95 LYS A O 1
ATOM 777 N N . ASN A 1 96 ? 2.394 -4.860 -0.367 1.00 95.81 96 ASN A N 1
ATOM 778 C CA . ASN A 1 96 ? 2.587 -5.417 -1.702 1.00 95.81 96 ASN A CA 1
ATOM 779 C C . ASN A 1 96 ? 1.654 -4.782 -2.746 1.00 95.81 96 ASN A C 1
ATOM 781 O O . ASN A 1 96 ? 2.077 -4.581 -3.885 1.00 95.81 96 ASN A O 1
ATOM 785 N N . HIS A 1 97 ? 0.429 -4.400 -2.373 1.00 94.38 97 HIS A N 1
ATOM 786 C CA . HIS A 1 97 ? -0.473 -3.644 -3.245 1.00 94.38 97 HIS A CA 1
ATOM 787 C C . HIS A 1 97 ? 0.113 -2.280 -3.640 1.00 94.38 97 HIS A C 1
ATOM 789 O O . HIS A 1 97 ? 0.092 -1.931 -4.822 1.00 94.38 97 HIS A O 1
ATOM 795 N N . ILE A 1 98 ? 0.689 -1.534 -2.695 1.00 95.31 98 ILE A N 1
ATOM 796 C CA . ILE A 1 98 ? 1.356 -0.248 -2.967 1.00 95.31 98 ILE A CA 1
ATOM 797 C C . ILE A 1 98 ? 2.498 -0.459 -3.961 1.00 95.31 98 ILE A C 1
ATOM 799 O O . ILE A 1 98 ? 2.546 0.153 -5.029 1.00 95.31 98 ILE A O 1
ATOM 803 N N . ARG A 1 99 ? 3.380 -1.411 -3.650 1.00 94.44 99 ARG A N 1
ATOM 804 C CA . ARG A 1 99 ? 4.524 -1.762 -4.491 1.00 94.44 99 ARG A CA 1
ATOM 805 C C . ARG A 1 99 ? 4.106 -2.248 -5.888 1.00 94.44 99 ARG A C 1
ATOM 807 O O . ARG A 1 99 ? 4.815 -2.006 -6.864 1.00 94.44 99 ARG A O 1
ATOM 814 N N . SER A 1 100 ? 2.932 -2.871 -6.019 1.00 92.62 100 SER A N 1
ATOM 815 C CA . SER A 1 100 ? 2.420 -3.360 -7.305 1.00 92.62 100 SER A CA 1
ATOM 816 C C . SER A 1 100 ? 2.230 -2.258 -8.358 1.00 92.62 100 SER A C 1
ATOM 818 O O . SER A 1 100 ? 2.255 -2.550 -9.553 1.00 92.62 100 SER A O 1
ATOM 820 N N . LYS A 1 101 ? 2.097 -0.988 -7.944 1.00 92.50 101 LYS A N 1
ATOM 821 C CA . LYS A 1 101 ? 1.972 0.155 -8.867 1.00 92.50 101 LYS A CA 1
ATOM 822 C C . LYS A 1 101 ? 3.227 0.393 -9.711 1.00 92.50 101 LYS A C 1
ATOM 824 O O . LYS A 1 101 ? 3.116 0.977 -10.784 1.00 92.50 101 LYS A O 1
ATOM 829 N N . LEU A 1 102 ? 4.385 -0.095 -9.261 1.00 93.06 102 LEU A N 1
ATOM 830 C CA . LEU A 1 102 ? 5.649 -0.026 -9.998 1.00 93.06 102 LEU A CA 1
ATOM 831 C C . LEU A 1 102 ? 5.836 -1.184 -10.984 1.00 93.06 102 LEU A C 1
ATOM 833 O O . LEU A 1 102 ? 6.680 -1.082 -11.863 1.00 93.06 102 LEU A O 1
ATOM 837 N N . LEU A 1 103 ? 5.053 -2.267 -10.889 1.00 91.44 103 LEU A N 1
ATOM 838 C CA . LEU A 1 103 ? 5.195 -3.457 -11.745 1.00 91.44 103 LEU A CA 1
ATOM 839 C C . LEU A 1 103 ? 5.176 -3.191 -13.262 1.00 91.44 103 LEU A C 1
ATOM 841 O O . LEU A 1 103 ? 5.814 -3.946 -13.988 1.00 91.44 103 LEU A O 1
ATOM 845 N N . PRO A 1 104 ? 4.474 -2.174 -13.789 1.00 89.62 104 PRO A N 1
ATOM 846 C CA . PRO A 1 104 ? 4.593 -1.819 -15.203 1.00 89.62 104 PRO A CA 1
ATOM 847 C C . PRO A 1 104 ? 5.992 -1.313 -15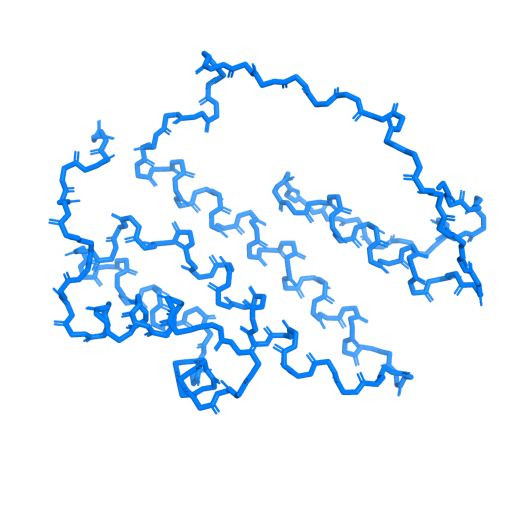.607 1.00 89.62 104 PRO A C 1
ATOM 849 O O . PRO A 1 104 ? 6.339 -1.383 -16.779 1.00 89.62 104 PRO A O 1
ATOM 852 N N . LEU A 1 105 ? 6.781 -0.815 -14.651 1.00 90.62 105 LEU A N 1
ATOM 853 C CA . LEU A 1 105 ? 8.058 -0.126 -14.857 1.00 90.62 105 LEU A CA 1
ATOM 854 C C . LEU A 1 105 ? 9.294 -0.957 -14.479 1.00 90.62 105 LEU A C 1
ATOM 856 O O . LEU A 1 105 ? 10.393 -0.594 -14.868 1.00 90.62 105 LEU A O 1
ATOM 860 N N . VAL A 1 106 ? 9.140 -2.068 -13.750 1.00 91.81 106 VAL A N 1
ATOM 861 C CA . VAL A 1 106 ? 10.263 -2.877 -13.211 1.00 91.81 106 VAL A CA 1
ATOM 862 C C . VAL A 1 106 ? 11.150 -3.558 -14.264 1.00 91.81 106 VAL A C 1
ATOM 864 O O . VAL A 1 106 ? 12.077 -4.266 -13.894 1.00 91.81 106 VAL A O 1
ATOM 867 N N . TRP A 1 107 ? 10.869 -3.379 -15.558 1.00 87.06 107 TRP A N 1
ATOM 868 C CA . TRP A 1 107 ? 11.786 -3.777 -16.630 1.00 87.06 107 TRP A CA 1
ATOM 869 C C . TRP A 1 107 ? 13.016 -2.862 -16.715 1.00 87.06 107 TRP A C 1
ATOM 871 O O . TRP A 1 107 ? 14.033 -3.272 -17.266 1.00 87.06 107 TRP A O 1
ATOM 881 N N . ASP A 1 108 ? 12.904 -1.635 -16.208 1.00 89.31 108 ASP A N 1
ATOM 882 C CA . ASP A 1 108 ? 13.995 -0.681 -16.057 1.00 89.31 108 ASP A CA 1
ATOM 883 C C . ASP A 1 108 ? 14.629 -0.870 -14.670 1.00 89.31 108 ASP A C 1
ATOM 885 O O . ASP A 1 108 ? 13.932 -0.898 -13.644 1.00 89.31 108 ASP A O 1
ATOM 889 N N . ASP A 1 109 ? 15.955 -0.994 -14.642 1.00 90.75 109 ASP A N 1
ATOM 890 C CA . ASP A 1 109 ? 16.745 -1.224 -13.433 1.00 90.75 109 ASP A CA 1
ATOM 891 C C . ASP A 1 109 ? 16.515 -0.156 -12.355 1.00 90.75 109 ASP A C 1
ATOM 893 O O . ASP A 1 109 ? 16.563 -0.469 -11.159 1.00 90.75 109 ASP A O 1
ATOM 897 N N . GLU A 1 110 ? 16.256 1.098 -12.738 1.00 93.44 110 GLU A N 1
ATOM 898 C CA . GLU A 1 110 ? 15.942 2.183 -11.804 1.00 93.44 110 GLU A CA 1
ATOM 899 C C . GLU A 1 110 ? 14.674 1.850 -11.003 1.00 93.44 110 GLU A C 1
ATOM 901 O O . GLU A 1 110 ? 14.664 1.887 -9.766 1.00 93.44 110 GLU A O 1
ATOM 906 N N . TYR A 1 111 ? 13.605 1.453 -11.698 1.00 93.50 111 TYR A N 1
ATOM 907 C CA . TYR A 1 111 ? 12.315 1.160 -11.072 1.00 93.50 111 TYR A CA 1
ATOM 908 C C . TYR A 1 111 ? 12.280 -0.206 -10.409 1.00 93.50 111 TYR A C 1
ATOM 910 O O . TYR A 1 111 ? 11.581 -0.369 -9.404 1.00 93.50 111 TYR A O 1
ATOM 918 N N . TYR A 1 112 ? 13.063 -1.168 -10.895 1.00 94.19 112 TYR A N 1
ATOM 919 C CA . TYR A 1 112 ? 13.286 -2.421 -10.185 1.00 94.19 112 TYR A CA 1
ATOM 920 C C . TYR A 1 112 ? 13.947 -2.176 -8.821 1.00 94.19 112 TYR A C 1
ATOM 922 O O . TYR A 1 112 ? 13.466 -2.677 -7.797 1.00 94.19 112 TYR A O 1
ATOM 930 N N . LYS A 1 113 ? 14.998 -1.346 -8.764 1.00 95.12 113 LYS A N 1
ATOM 931 C CA . LYS A 1 113 ? 15.645 -0.959 -7.497 1.00 95.12 113 LYS A CA 1
ATOM 932 C C . LYS A 1 113 ? 14.662 -0.259 -6.563 1.00 95.12 113 LYS A C 1
ATOM 934 O O . LYS A 1 113 ? 14.560 -0.649 -5.399 1.00 95.12 113 LYS A O 1
ATOM 939 N N . LEU A 1 114 ? 13.877 0.690 -7.077 1.00 95.88 114 LEU A N 1
ATOM 940 C CA . LEU A 1 114 ? 12.833 1.363 -6.299 1.00 95.88 114 LEU A CA 1
ATOM 941 C C . LEU A 1 114 ? 11.803 0.364 -5.740 1.00 95.88 114 LEU A C 1
ATOM 943 O O . LEU A 1 114 ? 11.467 0.405 -4.553 1.00 95.88 114 LEU A O 1
ATOM 947 N N . TRP A 1 115 ? 11.341 -0.579 -6.565 1.00 95.94 115 TRP A N 1
ATOM 948 C CA . TRP A 1 115 ? 10.410 -1.638 -6.164 1.00 95.94 115 TRP A CA 1
ATOM 949 C C . TRP A 1 115 ? 10.993 -2.510 -5.043 1.00 95.94 115 TRP A C 1
ATOM 951 O O . TRP A 1 115 ? 10.314 -2.764 -4.044 1.00 95.94 115 TRP A O 1
ATOM 961 N N . ARG A 1 116 ? 12.267 -2.909 -5.153 1.00 94.25 116 ARG A N 1
ATOM 962 C CA . ARG A 1 116 ? 12.984 -3.696 -4.133 1.00 94.25 116 ARG A CA 1
ATOM 963 C C . ARG A 1 116 ? 13.151 -2.943 -2.813 1.00 94.25 116 ARG A C 1
ATOM 965 O O . ARG A 1 116 ? 13.044 -3.552 -1.752 1.00 94.25 116 ARG A O 1
ATOM 972 N N . GLN A 1 117 ? 13.419 -1.642 -2.876 1.00 95.38 117 GLN A N 1
ATOM 973 C CA . GLN A 1 117 ? 13.741 -0.818 -1.707 1.00 95.38 117 GLN A CA 1
ATOM 974 C C . GLN A 1 117 ? 12.507 -0.296 -0.962 1.00 95.38 117 GLN A C 1
ATOM 976 O O . GLN A 1 117 ? 12.611 0.012 0.221 1.00 95.38 117 GLN A O 1
ATOM 981 N N . THR A 1 118 ? 11.341 -0.226 -1.617 1.00 94.75 118 THR A N 1
ATOM 982 C CA . THR A 1 118 ? 10.118 0.378 -1.048 1.00 94.75 118 THR A CA 1
ATOM 983 C C . THR A 1 118 ? 9.741 -0.207 0.320 1.00 94.75 118 THR A C 1
ATOM 985 O O . THR A 1 118 ? 9.422 0.548 1.234 1.00 94.75 118 THR A O 1
ATOM 988 N N . TYR A 1 119 ? 9.782 -1.536 0.466 1.00 93.94 119 TYR A N 1
ATOM 989 C CA . TYR A 1 119 ? 9.539 -2.230 1.734 1.00 93.94 119 TYR A CA 1
ATOM 990 C C . TYR A 1 119 ? 10.526 -3.400 1.887 1.00 93.94 119 TYR A C 1
ATOM 992 O O . TYR A 1 119 ? 10.351 -4.437 1.236 1.00 93.94 119 TYR A O 1
ATOM 1000 N N . PRO A 1 120 ? 11.558 -3.266 2.742 1.00 89.81 120 PRO A N 1
ATOM 1001 C CA . PRO A 1 120 ? 12.543 -4.320 2.962 1.00 89.81 120 PRO A CA 1
ATOM 1002 C C . PRO A 1 120 ? 11.904 -5.629 3.445 1.00 89.81 120 PRO A C 1
ATOM 1004 O O . PRO A 1 120 ? 10.949 -5.621 4.219 1.00 89.81 120 PRO A O 1
ATOM 1007 N N . ASN A 1 121 ? 12.446 -6.768 3.003 1.00 91.94 121 ASN A N 1
ATOM 1008 C CA . ASN A 1 121 ? 11.993 -8.127 3.350 1.00 91.94 121 ASN A CA 1
ATOM 1009 C C . ASN A 1 121 ? 10.554 -8.497 2.941 1.00 91.94 121 ASN A C 1
ATOM 1011 O O . ASN A 1 121 ? 10.125 -9.626 3.204 1.00 91.94 121 ASN A O 1
ATOM 1015 N N . LEU A 1 122 ? 9.832 -7.611 2.250 1.00 94.56 122 LEU A N 1
ATOM 1016 C CA . LEU A 1 122 ? 8.447 -7.853 1.851 1.00 94.56 122 LEU A CA 1
ATOM 1017 C C . LEU A 1 122 ? 8.303 -9.084 0.946 1.00 94.56 122 LEU A C 1
ATOM 1019 O O . LEU A 1 122 ? 7.322 -9.807 1.060 1.00 94.56 122 LEU A O 1
ATOM 1023 N N . ASP A 1 123 ? 9.288 -9.376 0.093 1.00 94.00 123 ASP A N 1
ATOM 1024 C CA . ASP A 1 123 ? 9.245 -10.540 -0.806 1.00 94.00 123 ASP A CA 1
ATOM 1025 C C . ASP A 1 123 ? 9.086 -11.854 -0.049 1.00 94.00 123 ASP A C 1
ATOM 1027 O O . ASP A 1 123 ? 8.216 -12.660 -0.370 1.00 94.00 123 ASP A O 1
ATOM 1031 N N . LYS A 1 124 ? 9.894 -12.045 1.000 1.00 93.56 124 LYS A N 1
ATOM 1032 C CA . LYS A 1 124 ? 9.833 -13.243 1.840 1.00 93.56 124 LYS A CA 1
ATOM 1033 C C . LYS A 1 124 ? 8.479 -13.330 2.537 1.00 93.56 124 LYS A C 1
ATOM 1035 O O . LYS A 1 124 ? 7.863 -14.389 2.533 1.00 93.56 124 LYS A O 1
ATOM 1040 N N . GLN A 1 125 ? 7.991 -12.208 3.069 1.00 94.81 125 GLN A N 1
ATOM 1041 C CA . GLN A 1 125 ? 6.688 -12.141 3.735 1.00 94.81 125 GLN A CA 1
ATOM 1042 C C . GLN A 1 125 ? 5.546 -12.496 2.773 1.00 94.81 125 GLN A C 1
ATOM 1044 O O . GLN A 1 125 ? 4.647 -13.249 3.136 1.00 94.81 125 GLN A O 1
ATOM 1049 N N . VAL A 1 126 ? 5.599 -12.016 1.527 1.00 95.56 126 VAL A N 1
ATOM 1050 C CA . VAL A 1 126 ? 4.586 -12.314 0.508 1.00 95.56 126 VAL A CA 1
ATOM 1051 C C . VAL A 1 126 ? 4.622 -13.783 0.090 1.00 95.56 126 VAL A C 1
ATOM 1053 O O . VAL A 1 126 ? 3.578 -14.434 0.048 1.00 95.56 126 VAL A O 1
ATOM 1056 N N . LEU A 1 127 ? 5.808 -14.321 -0.203 1.00 94.62 127 LEU A N 1
ATOM 1057 C CA . LEU A 1 127 ? 5.966 -15.697 -0.681 1.00 94.62 127 LEU A CA 1
ATOM 1058 C C . LEU A 1 127 ? 5.588 -16.728 0.396 1.00 94.62 127 LEU A C 1
ATOM 1060 O O . LEU A 1 127 ? 4.910 -17.712 0.088 1.00 94.62 127 LEU A O 1
ATOM 1064 N N . LEU A 1 128 ? 5.952 -16.471 1.657 1.00 93.69 128 LEU A N 1
ATOM 1065 C CA . LEU A 1 128 ? 5.692 -17.371 2.787 1.00 93.69 128 LEU A CA 1
ATOM 1066 C C . LEU A 1 128 ? 4.290 -17.214 3.395 1.00 93.69 128 LEU A C 1
ATOM 1068 O O . LEU A 1 128 ? 3.837 -18.101 4.112 1.00 93.69 128 LEU A O 1
ATOM 1072 N N . SER A 1 129 ? 3.571 -16.125 3.109 1.00 91.69 129 SER A N 1
ATOM 1073 C CA . SER A 1 129 ? 2.233 -15.911 3.673 1.00 91.69 129 SER A CA 1
ATOM 1074 C C . SER A 1 129 ? 1.218 -16.924 3.140 1.00 91.69 129 SER A C 1
ATOM 1076 O O . SER A 1 129 ? 0.979 -17.006 1.934 1.00 91.69 129 SER A O 1
ATOM 1078 N N . GLY A 1 130 ? 0.556 -17.658 4.037 1.00 89.25 130 GLY A N 1
ATOM 1079 C CA . GLY A 1 130 ? -0.566 -18.541 3.692 1.00 89.25 130 GLY A CA 1
ATOM 1080 C C . GLY A 1 130 ? -1.854 -17.799 3.314 1.00 89.25 130 GLY A C 1
ATOM 1081 O O . GLY A 1 130 ? -2.782 -18.415 2.805 1.00 89.25 130 GLY A O 1
ATOM 1082 N N . ARG A 1 131 ? -1.920 -16.478 3.538 1.00 88.50 131 ARG A N 1
ATOM 1083 C CA . ARG A 1 131 ? -3.115 -15.652 3.278 1.00 88.50 131 ARG A CA 1
ATOM 1084 C C . ARG A 1 131 ? -3.078 -14.912 1.938 1.00 88.50 131 ARG A C 1
ATOM 1086 O O . ARG A 1 131 ? -4.012 -14.186 1.620 1.00 88.50 131 ARG A O 1
ATOM 1093 N N . ILE A 1 132 ? -1.998 -15.058 1.167 1.00 92.19 132 ILE A N 1
ATOM 1094 C CA . ILE A 1 132 ? -1.825 -14.391 -0.129 1.00 92.19 132 ILE A CA 1
ATOM 1095 C C . ILE A 1 132 ? -2.008 -15.398 -1.264 1.00 92.19 132 ILE A C 1
ATOM 1097 O O . ILE A 1 132 ? -1.412 -16.475 -1.249 1.00 92.19 132 ILE A O 1
ATOM 1101 N N . GLY A 1 133 ? -2.809 -15.016 -2.263 1.00 93.00 133 GLY A N 1
ATOM 1102 C CA . GLY A 1 133 ? -3.093 -15.824 -3.448 1.00 93.00 133 GLY A CA 1
ATOM 1103 C C . GLY A 1 133 ? -1.852 -16.150 -4.285 1.00 93.00 133 GLY A C 1
ATOM 1104 O O . GLY A 1 133 ? -0.881 -15.387 -4.339 1.00 93.00 133 GLY A O 1
ATOM 1105 N N . LEU A 1 134 ? -1.889 -17.302 -4.959 1.00 93.25 134 LEU A N 1
ATOM 1106 C CA . LEU A 1 134 ? -0.787 -17.790 -5.795 1.00 93.25 134 LEU A CA 1
ATOM 1107 C C . LEU A 1 134 ? -0.479 -16.860 -6.974 1.00 93.25 134 LEU A C 1
ATOM 1109 O O . LEU A 1 134 ? 0.679 -16.736 -7.362 1.00 93.25 134 LEU A O 1
ATOM 1113 N N . ASP A 1 135 ? -1.483 -16.169 -7.512 1.00 91.94 135 ASP A N 1
ATOM 1114 C CA . ASP A 1 135 ? -1.321 -15.216 -8.611 1.00 91.94 135 ASP A CA 1
ATOM 1115 C C . ASP A 1 135 ? -0.410 -14.039 -8.216 1.00 91.94 135 ASP A C 1
ATOM 1117 O O . ASP A 1 135 ? 0.457 -13.618 -8.987 1.00 91.94 135 ASP A O 1
ATOM 1121 N N . VAL A 1 136 ? -0.558 -13.537 -6.987 1.00 92.69 136 VAL A N 1
ATOM 1122 C CA . VAL A 1 136 ? 0.273 -12.464 -6.433 1.00 92.69 136 VAL A CA 1
ATOM 1123 C C . VAL A 1 136 ? 1.692 -12.968 -6.189 1.00 92.69 136 VAL A C 1
ATOM 1125 O O . VAL A 1 136 ? 2.654 -12.289 -6.557 1.00 92.69 136 VAL A O 1
ATOM 1128 N N . LYS A 1 137 ? 1.835 -14.168 -5.614 1.00 95.19 137 LYS A N 1
ATOM 1129 C CA . LYS A 1 137 ? 3.146 -14.789 -5.371 1.00 95.19 137 LYS A CA 1
ATOM 1130 C C . LYS A 1 137 ? 3.908 -15.022 -6.670 1.00 95.19 137 LYS A C 1
ATOM 1132 O O . LYS A 1 137 ? 5.088 -14.691 -6.744 1.00 95.19 137 LYS A O 1
ATOM 1137 N N . LEU A 1 138 ? 3.228 -15.520 -7.701 1.00 94.25 138 LEU A N 1
ATOM 1138 C CA . LEU A 1 138 ? 3.816 -15.750 -9.015 1.00 94.25 138 LEU A CA 1
ATOM 1139 C C . LEU A 1 138 ? 4.301 -14.440 -9.643 1.00 94.25 138 LEU A C 1
ATOM 1141 O O . LEU A 1 138 ? 5.425 -14.387 -10.130 1.00 94.25 138 LEU A O 1
ATOM 1145 N N . LYS A 1 139 ? 3.515 -13.358 -9.574 1.00 92.81 139 LYS A N 1
ATOM 1146 C CA . LYS A 1 139 ? 3.952 -12.034 -10.056 1.00 92.81 139 LYS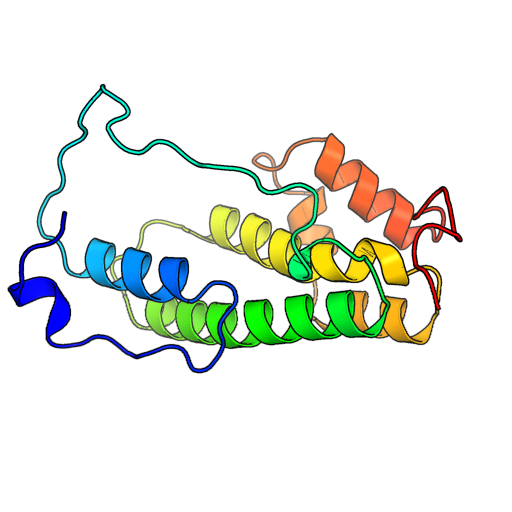 A CA 1
ATOM 1147 C C . LYS A 1 139 ? 5.206 -11.545 -9.335 1.00 92.81 139 LYS A C 1
ATOM 1149 O O . LYS A 1 139 ? 6.122 -11.055 -9.992 1.00 92.81 139 LYS A O 1
ATOM 1154 N N . VAL A 1 140 ? 5.265 -11.691 -8.008 1.00 94.69 140 VAL A N 1
ATOM 1155 C CA . VAL A 1 140 ? 6.459 -11.337 -7.223 1.00 94.69 140 VAL A CA 1
ATOM 1156 C C . VAL A 1 140 ? 7.649 -12.183 -7.664 1.00 94.69 140 VAL A C 1
ATOM 1158 O O . VAL A 1 140 ? 8.683 -11.618 -7.996 1.00 94.69 140 VAL A O 1
ATOM 1161 N N . LEU A 1 141 ? 7.496 -13.505 -7.762 1.00 95.44 141 LEU A N 1
ATOM 1162 C CA . LEU A 1 141 ? 8.565 -14.408 -8.192 1.00 95.44 141 LEU A CA 1
ATOM 1163 C C . LEU A 1 141 ? 9.089 -14.065 -9.593 1.00 95.44 141 LEU A C 1
ATOM 1165 O O . LEU A 1 141 ? 10.292 -13.921 -9.778 1.00 95.44 141 LEU A O 1
ATOM 1169 N N . LEU A 1 142 ? 8.201 -13.873 -10.569 1.00 93.56 142 LEU A N 1
ATOM 1170 C CA . LEU A 1 142 ? 8.592 -13.505 -11.932 1.00 93.56 142 LEU A CA 1
ATOM 1171 C C . LEU A 1 142 ? 9.283 -12.137 -11.981 1.00 93.56 142 LEU A C 1
ATOM 1173 O O . LEU A 1 142 ? 10.213 -11.957 -12.760 1.00 93.56 142 LEU A O 1
ATOM 1177 N N . THR A 1 143 ? 8.870 -11.193 -11.132 1.00 93.31 143 THR A N 1
ATOM 1178 C CA . THR A 1 143 ? 9.541 -9.889 -11.003 1.00 93.31 143 THR A CA 1
ATOM 1179 C C . THR A 1 143 ? 10.953 -10.050 -10.440 1.00 93.31 143 THR A C 1
ATOM 1181 O O . THR A 1 143 ? 11.883 -9.449 -10.961 1.00 93.31 143 THR A O 1
ATOM 1184 N N . LEU A 1 144 ? 11.145 -10.909 -9.431 1.00 93.81 144 LEU A N 1
ATOM 1185 C CA . LEU A 1 144 ? 12.469 -11.213 -8.867 1.00 93.81 144 LEU A CA 1
ATOM 1186 C C . LEU A 1 144 ? 13.417 -11.857 -9.885 1.00 93.81 144 LEU A C 1
ATOM 1188 O O . LEU A 1 144 ? 14.622 -11.624 -9.844 1.00 93.81 144 LEU A O 1
ATOM 1192 N N . LEU A 1 145 ? 12.866 -12.656 -10.797 1.00 92.94 145 LEU A N 1
ATOM 1193 C CA . LEU A 1 145 ? 13.606 -13.310 -11.874 1.00 92.94 145 LEU A CA 1
ATOM 1194 C C . LEU A 1 145 ? 13.793 -12.415 -13.113 1.00 92.94 145 LEU A C 1
ATOM 1196 O O . LEU A 1 145 ? 14.337 -12.885 -14.105 1.00 92.94 145 LEU A O 1
ATOM 1200 N N . HIS A 1 146 ? 13.345 -11.152 -13.080 1.00 89.75 146 HIS A N 1
ATOM 1201 C CA . HIS A 1 146 ? 13.342 -10.229 -14.228 1.00 89.75 146 HIS A CA 1
ATOM 1202 C C . HIS A 1 146 ? 12.572 -10.758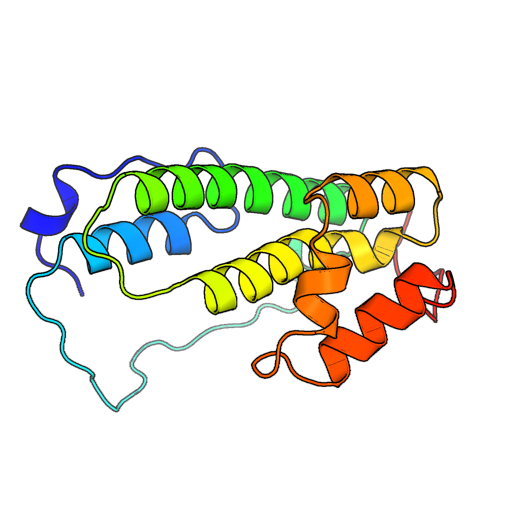 -15.459 1.00 89.75 146 HIS A C 1
ATOM 1204 O O . HIS A 1 146 ? 12.821 -10.359 -16.594 1.00 89.75 146 HIS A O 1
ATOM 1210 N N . LEU A 1 147 ? 11.597 -11.648 -15.239 1.00 87.62 147 LEU A N 1
ATOM 1211 C CA . LEU A 1 147 ? 10.722 -12.218 -16.274 1.00 87.62 147 LEU A CA 1
ATOM 1212 C C . LEU A 1 147 ? 9.391 -11.457 -16.414 1.00 87.62 147 LEU A C 1
ATOM 1214 O O . LEU A 1 147 ? 8.583 -11.753 -17.293 1.00 87.62 147 LEU A O 1
ATOM 1218 N N . TYR A 1 148 ? 9.138 -10.490 -15.532 1.00 85.88 148 TYR A N 1
ATOM 1219 C CA . TYR A 1 148 ? 7.949 -9.641 -15.523 1.00 85.88 148 TYR A CA 1
ATOM 1220 C C . TYR A 1 148 ? 8.354 -8.165 -15.686 1.00 85.88 148 TYR A C 1
ATOM 1222 O O . TYR A 1 148 ? 9.358 -7.771 -15.097 1.00 85.88 148 TYR A O 1
ATOM 1230 N N . PRO A 1 149 ? 7.570 -7.320 -16.387 1.00 81.25 149 PRO A N 1
ATOM 1231 C CA . PRO A 1 149 ? 6.338 -7.626 -17.119 1.00 81.25 149 PRO A CA 1
ATOM 1232 C C . PRO A 1 149 ? 6.592 -8.322 -18.463 1.00 81.25 149 PRO A C 1
ATOM 1234 O O . PRO A 1 149 ? 7.527 -8.002 -19.182 1.00 81.25 149 PRO A O 1
ATOM 1237 N N . TRP A 1 150 ? 5.691 -9.234 -18.846 1.00 68.88 150 TRP A N 1
ATOM 1238 C CA . TRP A 1 150 ? 5.807 -10.011 -20.092 1.00 68.88 150 TRP A CA 1
ATOM 1239 C C . TRP A 1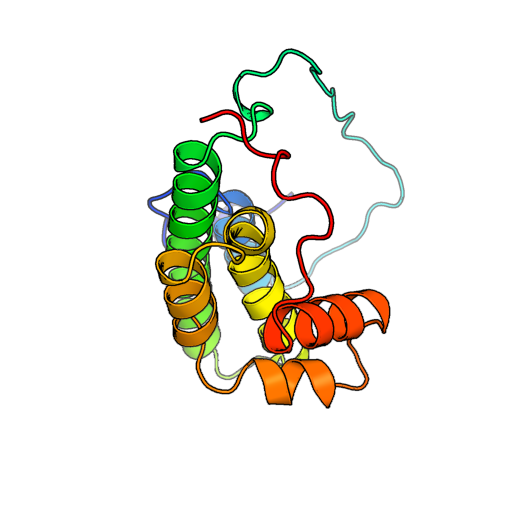 150 ? 5.710 -9.147 -21.369 1.00 68.88 150 TRP A C 1
ATOM 1241 O O . TRP A 1 150 ? 6.254 -9.497 -22.410 1.00 68.88 150 TRP A O 1
ATOM 1251 N N . LYS A 1 151 ? 5.041 -7.989 -21.315 1.00 67.56 151 LYS A N 1
ATOM 1252 C CA . LYS A 1 151 ? 4.975 -7.036 -22.436 1.00 67.56 151 LYS A CA 1
ATOM 1253 C C . LYS A 1 151 ? 5.604 -5.715 -22.012 1.00 67.56 151 LYS A C 1
ATOM 1255 O O . LYS A 1 151 ? 5.023 -5.024 -21.175 1.00 67.56 151 LYS A O 1
ATOM 1260 N N . LYS A 1 152 ? 6.768 -5.402 -22.586 1.00 62.31 152 LYS A N 1
ATOM 1261 C CA . LYS A 1 152 ? 7.563 -4.199 -22.287 1.00 62.31 152 LYS A CA 1
ATOM 1262 C C . LYS A 1 152 ? 6.871 -2.912 -22.769 1.00 62.31 152 LYS A C 1
ATOM 1264 O O . LYS A 1 152 ? 6.900 -1.912 -22.066 1.00 62.31 152 LYS A O 1
ATOM 1269 N N . ASP A 1 153 ? 6.102 -2.987 -23.856 1.00 62.09 153 ASP A N 1
ATOM 1270 C CA . ASP A 1 153 ? 5.513 -1.817 -24.540 1.00 62.09 153 ASP A CA 1
ATOM 1271 C C . ASP A 1 153 ? 4.128 -1.395 -24.012 1.00 62.09 153 ASP A C 1
ATOM 1273 O O . ASP A 1 153 ? 3.292 -0.863 -24.740 1.00 62.09 153 ASP A O 1
ATOM 1277 N N . ARG A 1 154 ? 3.816 -1.677 -22.741 1.00 61.03 154 ARG A N 1
ATOM 1278 C CA . ARG A 1 154 ? 2.510 -1.321 -22.145 1.00 61.03 154 ARG A CA 1
ATOM 1279 C C . ARG A 1 154 ? 2.392 0.144 -21.728 1.00 61.03 154 ARG A C 1
ATOM 1281 O O . ARG A 1 154 ? 1.293 0.577 -21.387 1.00 61.03 154 ARG A O 1
ATOM 1288 N N . ILE A 1 155 ? 3.505 0.867 -21.703 1.00 60.25 155 ILE A N 1
ATOM 1289 C CA . ILE A 1 155 ? 3.583 2.252 -21.251 1.00 60.25 155 ILE A CA 1
ATOM 1290 C C . ILE A 1 155 ? 3.917 3.104 -22.464 1.00 60.25 155 ILE A C 1
ATOM 1292 O O . ILE A 1 155 ? 4.935 2.879 -23.112 1.00 60.25 155 ILE A O 1
ATOM 1296 N N . VAL A 1 156 ? 3.043 4.061 -22.766 1.00 56.69 156 VAL A N 1
ATOM 1297 C CA . VAL A 1 156 ? 3.323 5.085 -23.776 1.00 56.69 156 VAL A CA 1
ATOM 1298 C C . VAL A 1 156 ? 4.319 6.055 -23.142 1.00 56.69 156 VAL A C 1
ATOM 1300 O O . VAL A 1 156 ? 4.052 6.562 -22.046 1.00 56.69 156 VAL A O 1
ATOM 1303 N N . GLY A 1 157 ? 5.484 6.191 -23.780 1.00 52.09 157 GLY A N 1
ATOM 1304 C CA . GLY A 1 157 ? 6.537 7.130 -23.388 1.00 52.09 157 GLY A CA 1
ATOM 1305 C C . GLY A 1 157 ? 6.123 8.581 -23.562 1.00 52.09 157 GLY A C 1
ATOM 1306 O O . GLY A 1 157 ? 5.236 8.844 -24.406 1.00 52.09 157 GLY A O 1
#

Sequence (157 aa):
MFRRECYSSLRFPSEAMGEDMVITVQLLLACRSFSYIHEPYYSYRSNPTSTTNMPTKESCLRRFRQLKTNSDLLFEILSEKDTIADLSAGMVFFKNHIRSKLLPLVWDDEYYKLWRQTYPNLDKQVLLSGRIGLDVKLKVLLTLLHLYPWKKDRIVG

pLDDT: mean 86.96, std 10.97, range [52.09, 97.31]

Radius of gyration: 17.86 Å; chains: 1; bounding box: 45×34×46 Å

Secondary structure (DSSP, 8-state):
---GGGGTT----SSSTTHHHHHHHHHHHH-S-----SS----PPP-TT-GGG--BHHHHHHHHHHHHHHHHHHHHHHHT-TT----HHHHHHHHHHHHHTTTTTTTSHHHHHHHHHHSTTHHHHHHH-TTS-HHHHHHHHHHHTT---S-GGGSB-

Foldseek 3Di:
DADPQLQPDQDQAPFDACRCVSSVVSRVVSDPDDDDDPDDPDDDDDDPPDPLPAFAPVSLVSNLVRNLRSVVVSVVVVVVDPPDDPCVLVVLVVLLVSLVSLQLPLLDVVSVVVSPPSDDPSLVVQCPDPPHDPVSNVSSVCSVVSNPPVDNPSHDD